Protein AF-A0A9P4Q3T9-F1 (afdb_monomer_lite)

Radius of gyration: 19.71 Å; chains: 1; bounding box: 54×44×52 Å

Sequence (160 aa):
MATLCKEPGIDAGPTLQLPLMWLNLTTLNTYRDSMSTLFGLGIVATARNKTELDVLCRSIRMGNGSLVAEMLNPPVVNNAVCGQDTPSLVRAARDLIANQISVTFLEVTSVMSDALGYLEWLCSHLDAHSMDLLGMIGSEVKLALCGLVVLEELRAQRNS

Secondary structure (DSSP, 8-state):
-------TTTTTS---PSS-SS--HHHHHHHHHHHHHHHHHHHHHH-SSHHHHHHHHHHHHH-HHHHHHTT--HHHHHHHHHT-SSPPPHHHHHHHHHHHHHHHHHHHHTTS---TTHHHHHHHH--HHHHHHTTS-HHHHHHHHHHHHHHHHHHHHHT-

Foldseek 3Di:
DDDDPPDPDPVPPDPQDPDDPDPPVVLLVQLQLLVLLLVLLVCLQPQPWQVSLVVVLVVLVVCCVVCVVVVHDSVSSSCNRVVDNIRDDNVRSLVSNQASVLVSCLSCQVPSDPDPCSLVVCLVPQDLVVSVVVSHNSVVSSVVSNVVVVVVVVVVVVVD

pLDDT: mean 80.36, std 16.84, range [34.66, 95.69]

Organism: NCBI:txid1314669

Structure (mmCIF, N/CA/C/O backbone):
data_AF-A0A9P4Q3T9-F1
#
_entry.id   AF-A0A9P4Q3T9-F1
#
loop_
_atom_site.group_PDB
_atom_site.id
_atom_site.type_symbol
_atom_site.label_atom_id
_atom_site.label_alt_id
_atom_site.label_comp_id
_atom_site.label_asym_id
_atom_site.label_entity_id
_atom_site.label_seq_id
_atom_site.pdbx_PDB_ins_code
_atom_site.Cartn_x
_atom_site.Cartn_y
_atom_site.Cartn_z
_atom_site.occupancy
_atom_site.B_iso_or_equiv
_atom_site.auth_seq_id
_atom_site.auth_comp_id
_atom_site.auth_asym_id
_atom_site.auth_atom_id
_atom_site.pdbx_PDB_model_num
ATOM 1 N N . MET A 1 1 ? 36.452 -29.820 -0.000 1.00 35.41 1 MET A N 1
ATOM 2 C CA . MET A 1 1 ? 36.069 -29.076 -1.218 1.00 35.41 1 MET A CA 1
ATOM 3 C C . MET A 1 1 ? 34.615 -28.677 -1.054 1.00 35.41 1 MET A C 1
ATOM 5 O O . MET A 1 1 ? 33.756 -29.537 -1.163 1.00 35.41 1 MET A O 1
ATOM 9 N N . ALA A 1 2 ? 34.358 -27.433 -0.651 1.00 34.66 2 ALA A N 1
ATOM 10 C CA . ALA A 1 2 ? 33.003 -26.906 -0.531 1.00 34.66 2 ALA A CA 1
ATOM 11 C C . ALA A 1 2 ? 32.625 -26.271 -1.871 1.00 34.66 2 ALA A C 1
ATOM 13 O O . ALA A 1 2 ? 33.307 -25.361 -2.340 1.00 34.66 2 ALA A O 1
ATOM 14 N N . THR A 1 3 ? 31.589 -26.803 -2.508 1.00 39.62 3 THR A N 1
ATOM 15 C CA . THR A 1 3 ? 31.027 -26.261 -3.743 1.00 39.62 3 THR A CA 1
ATOM 16 C C . THR A 1 3 ? 30.248 -25.000 -3.380 1.00 39.62 3 THR A C 1
ATOM 18 O O . THR A 1 3 ? 29.244 -25.078 -2.678 1.00 39.62 3 THR A O 1
ATOM 21 N N . LEU A 1 4 ? 30.742 -23.837 -3.806 1.00 41.44 4 LEU A N 1
ATOM 22 C CA . LEU A 1 4 ? 30.020 -22.570 -3.705 1.00 41.44 4 LEU A CA 1
ATOM 23 C C . LEU A 1 4 ? 28.753 -22.672 -4.570 1.00 41.44 4 LEU A C 1
ATOM 25 O O . LEU A 1 4 ? 28.852 -22.998 -5.756 1.00 41.44 4 LEU A O 1
ATOM 29 N N . CYS A 1 5 ? 27.579 -22.388 -4.006 1.00 41.25 5 CYS A N 1
ATOM 30 C CA . CYS A 1 5 ? 26.381 -22.144 -4.803 1.00 41.25 5 CYS A CA 1
ATOM 31 C C . CYS A 1 5 ? 26.658 -20.932 -5.699 1.00 41.25 5 CYS A C 1
ATOM 33 O O . CYS A 1 5 ? 26.850 -19.825 -5.203 1.00 41.25 5 CYS A O 1
ATOM 35 N N . LYS A 1 6 ? 26.735 -21.142 -7.015 1.00 39.94 6 LYS A N 1
ATOM 36 C CA . LYS A 1 6 ? 26.803 -20.047 -7.980 1.00 39.94 6 LYS A CA 1
ATOM 37 C C . LYS A 1 6 ? 25.374 -19.554 -8.188 1.00 39.94 6 LYS A C 1
ATOM 39 O O . LYS A 1 6 ? 24.605 -20.197 -8.897 1.00 39.94 6 LYS A O 1
ATOM 44 N N . GLU A 1 7 ? 25.009 -18.474 -7.506 1.00 42.50 7 GLU A N 1
ATOM 45 C CA . GLU A 1 7 ? 23.728 -17.801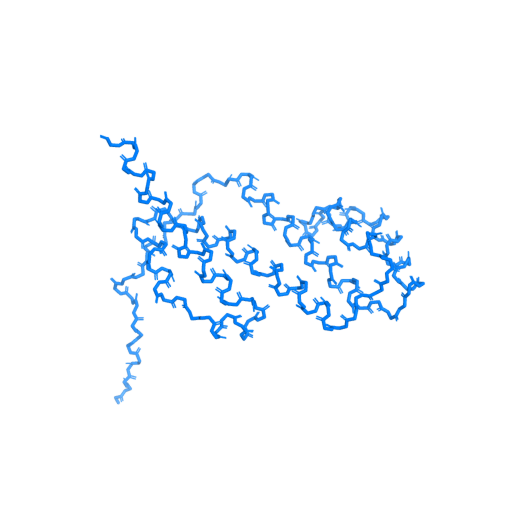 -7.719 1.00 42.50 7 GLU A CA 1
ATOM 46 C C . GLU A 1 7 ? 23.665 -17.282 -9.168 1.00 42.50 7 GLU A C 1
ATOM 48 O O . GLU A 1 7 ? 24.590 -16.590 -9.614 1.00 42.50 7 GLU A O 1
ATOM 53 N N . PRO A 1 8 ? 22.619 -17.615 -9.943 1.00 39.97 8 PRO A N 1
ATOM 54 C CA . PRO A 1 8 ? 22.373 -16.961 -11.218 1.00 39.97 8 PRO A CA 1
ATOM 55 C C . PRO A 1 8 ? 21.955 -15.513 -10.935 1.00 39.97 8 PRO A C 1
ATOM 57 O O . PRO A 1 8 ? 20.928 -15.288 -10.304 1.00 39.97 8 PRO A O 1
ATOM 60 N N . GLY A 1 9 ? 22.752 -14.536 -11.379 1.00 44.34 9 GLY A N 1
ATOM 61 C CA . GLY A 1 9 ? 22.374 -13.117 -11.299 1.00 44.34 9 GLY A CA 1
ATOM 62 C C . GLY A 1 9 ? 23.511 -12.118 -11.081 1.00 44.34 9 GLY A C 1
ATOM 63 O O . GLY A 1 9 ? 23.309 -10.935 -11.331 1.00 44.34 9 GLY A O 1
ATOM 64 N N . ILE A 1 10 ? 24.711 -12.554 -10.678 1.00 45.09 10 ILE A N 1
ATOM 65 C CA . ILE A 1 10 ? 25.809 -11.614 -10.362 1.00 45.09 10 ILE A CA 1
ATOM 66 C C . ILE A 1 10 ? 26.321 -10.854 -11.602 1.00 45.09 10 ILE A C 1
ATOM 68 O O . ILE A 1 10 ? 26.739 -9.708 -11.475 1.00 45.09 10 ILE A O 1
ATOM 72 N N . ASP A 1 11 ? 26.201 -11.427 -12.803 1.00 43.84 11 ASP A N 1
ATOM 73 C CA . ASP A 1 11 ? 26.695 -10.797 -14.040 1.00 43.84 11 ASP A CA 1
ATOM 74 C C . ASP A 1 11 ? 25.620 -9.992 -14.810 1.00 43.84 11 ASP A C 1
ATOM 76 O O . ASP A 1 11 ? 25.922 -9.414 -15.851 1.00 43.84 11 ASP A O 1
ATOM 80 N N . ALA A 1 12 ? 24.371 -9.948 -14.321 1.00 47.53 12 ALA A N 1
ATOM 81 C CA . ALA A 1 12 ? 23.241 -9.283 -14.993 1.00 47.53 12 ALA A CA 1
ATOM 82 C C . ALA A 1 12 ? 22.366 -8.425 -14.058 1.00 47.53 12 ALA A C 1
ATOM 84 O O . ALA A 1 12 ? 21.302 -7.960 -14.462 1.00 47.53 12 ALA A O 1
ATOM 85 N N . GLY A 1 13 ? 22.784 -8.225 -12.806 1.00 43.59 13 GLY A N 1
ATOM 86 C CA . GLY A 1 13 ? 22.100 -7.305 -11.905 1.00 43.59 13 GLY A CA 1
ATOM 87 C C . GLY A 1 13 ? 22.313 -5.857 -12.363 1.00 43.59 13 GLY A C 1
ATOM 88 O O . GLY A 1 13 ? 23.452 -5.495 -12.670 1.00 43.59 13 GLY A O 1
ATOM 89 N N . PRO A 1 14 ? 21.268 -5.008 -12.408 1.00 45.62 14 PRO A N 1
ATOM 90 C CA . PRO A 1 14 ? 21.451 -3.583 -12.647 1.00 45.62 14 PRO A CA 1
ATOM 91 C C . PRO A 1 14 ? 22.420 -3.034 -11.598 1.00 45.62 14 PRO A C 1
ATOM 93 O O . PRO A 1 14 ? 22.244 -3.243 -10.395 1.00 45.62 14 PRO A O 1
ATOM 96 N N . THR A 1 15 ? 23.467 -2.349 -12.050 1.00 46.41 15 THR A N 1
ATOM 97 C CA . THR A 1 15 ? 24.408 -1.675 -11.161 1.00 46.41 15 THR A CA 1
ATOM 98 C C . THR A 1 15 ? 23.615 -0.673 -10.327 1.00 46.41 15 THR A C 1
ATOM 100 O O . THR A 1 15 ? 23.100 0.307 -10.867 1.00 46.41 15 THR A O 1
ATOM 103 N N . LEU A 1 16 ? 23.488 -0.920 -9.019 1.00 45.53 16 LEU A N 1
ATOM 104 C CA . LEU A 1 16 ? 22.915 0.048 -8.087 1.00 45.53 16 LEU A CA 1
ATOM 105 C C . LEU A 1 16 ? 23.792 1.301 -8.138 1.00 45.53 16 LEU A C 1
ATOM 107 O O . LEU A 1 16 ? 24.906 1.317 -7.610 1.00 45.53 16 LEU A O 1
ATOM 111 N N . GLN A 1 17 ? 23.322 2.338 -8.825 1.00 48.19 17 GLN A N 1
ATOM 112 C CA . GLN A 1 17 ? 23.979 3.634 -8.782 1.00 48.19 17 GLN A CA 1
ATOM 113 C C . GLN A 1 17 ? 23.855 4.188 -7.354 1.00 48.19 17 GLN A C 1
ATOM 115 O O . GLN A 1 17 ? 22.799 4.112 -6.725 1.00 48.19 17 GLN A O 1
ATOM 120 N N . LEU A 1 18 ? 24.968 4.707 -6.828 1.00 45.81 18 LEU A N 1
ATOM 121 C CA . LEU A 1 18 ? 25.040 5.433 -5.555 1.00 45.81 18 LEU A CA 1
ATOM 122 C C . LEU A 1 18 ? 23.966 6.544 -5.483 1.00 45.81 18 LEU A C 1
ATOM 124 O O . LEU A 1 18 ? 23.533 7.071 -6.506 1.00 45.81 18 LEU A O 1
ATOM 128 N N . PRO A 1 19 ? 23.537 6.886 -4.259 1.00 43.47 19 PRO A N 1
ATOM 129 C CA . PRO A 1 19 ? 22.144 6.961 -3.839 1.00 43.47 19 PRO A CA 1
ATOM 130 C C . PRO A 1 19 ? 21.367 8.060 -4.556 1.00 43.47 19 PRO A C 1
ATOM 132 O O . PRO A 1 19 ? 21.807 9.206 -4.541 1.00 43.47 19 PRO A O 1
ATOM 135 N N . LEU A 1 20 ? 20.189 7.700 -5.089 1.00 46.62 20 LEU A N 1
ATOM 136 C CA . LEU A 1 20 ? 19.024 8.570 -5.314 1.00 46.62 20 LEU A CA 1
ATOM 137 C C . LEU A 1 20 ? 19.404 10.039 -5.558 1.00 46.62 20 LEU A C 1
ATOM 139 O O . LEU A 1 20 ? 19.052 10.923 -4.768 1.00 46.62 20 LEU A O 1
ATOM 143 N N . MET A 1 21 ? 20.179 10.317 -6.611 1.00 43.44 21 MET A N 1
ATOM 144 C CA . MET A 1 21 ? 20.369 11.702 -7.011 1.00 43.44 21 MET A CA 1
ATOM 145 C C . MET A 1 21 ? 18.986 12.181 -7.435 1.00 43.44 21 MET A C 1
ATOM 147 O O . MET A 1 21 ? 18.417 11.663 -8.387 1.00 43.44 21 MET A O 1
ATOM 151 N N . TRP A 1 22 ? 18.461 13.135 -6.667 1.00 48.25 22 TRP A N 1
ATOM 152 C CA . TRP A 1 22 ? 17.097 13.662 -6.713 1.00 48.25 22 TRP A CA 1
ATOM 153 C C . TRP A 1 22 ? 16.064 12.731 -6.069 1.00 48.25 22 TRP A C 1
ATOM 155 O O . TRP A 1 22 ? 15.334 11.995 -6.725 1.00 48.25 22 TRP A O 1
ATOM 165 N N . LEU A 1 23 ? 15.953 12.838 -4.740 1.00 56.19 23 LEU A N 1
ATOM 166 C CA . LEU A 1 23 ? 14.780 12.382 -4.002 1.00 56.19 23 LEU A CA 1
ATOM 167 C C . LEU A 1 23 ? 13.542 13.045 -4.623 1.00 56.19 23 LEU A C 1
ATOM 169 O O . LEU A 1 23 ? 13.276 14.229 -4.398 1.00 56.19 23 LEU A O 1
ATOM 173 N N . ASN A 1 24 ? 12.810 12.303 -5.449 1.00 70.94 24 ASN A N 1
ATOM 174 C CA . ASN A 1 24 ? 11.572 12.792 -6.024 1.00 70.94 24 ASN A CA 1
ATOM 175 C C . ASN A 1 24 ? 10.563 12.949 -4.879 1.00 70.94 24 ASN A C 1
ATOM 177 O O . ASN A 1 24 ? 10.058 11.966 -4.339 1.00 70.94 24 ASN A O 1
ATOM 181 N N . LEU A 1 25 ? 10.300 14.198 -4.483 1.00 77.19 25 LEU A N 1
ATOM 182 C CA . LEU A 1 25 ? 9.391 14.521 -3.383 1.00 77.19 25 LEU A CA 1
ATOM 183 C C . LEU A 1 25 ? 7.988 13.962 -3.623 1.00 77.19 25 LEU A C 1
ATOM 185 O O . LEU A 1 25 ? 7.315 13.593 -2.667 1.00 77.19 25 LEU A O 1
ATOM 189 N N . THR A 1 26 ? 7.557 13.863 -4.883 1.00 81.75 26 THR A N 1
ATOM 190 C CA . THR A 1 26 ? 6.295 13.214 -5.233 1.00 81.75 26 THR A CA 1
ATOM 191 C C . THR A 1 26 ? 6.355 11.732 -4.891 1.00 81.75 26 THR A C 1
ATOM 193 O O . THR A 1 26 ? 5.517 11.279 -4.126 1.00 81.75 26 THR A O 1
ATOM 196 N N . THR A 1 27 ? 7.374 11.002 -5.351 1.00 76.25 27 THR A N 1
ATOM 197 C CA . THR A 1 27 ? 7.549 9.571 -5.040 1.00 76.25 27 THR A CA 1
ATOM 198 C C . THR A 1 27 ? 7.656 9.315 -3.538 1.00 76.25 27 THR A C 1
ATOM 200 O O . THR A 1 27 ? 7.036 8.388 -3.023 1.00 76.25 27 THR A O 1
ATOM 203 N N . LEU A 1 28 ? 8.398 10.157 -2.816 1.00 81.44 28 LEU A N 1
ATOM 204 C CA . LEU A 1 28 ? 8.525 10.052 -1.364 1.00 81.44 28 LEU A CA 1
ATOM 205 C C . LEU A 1 28 ? 7.182 10.268 -0.658 1.00 81.44 28 LEU A C 1
ATOM 207 O O . LEU A 1 28 ? 6.860 9.539 0.278 1.00 81.44 28 LEU A O 1
ATOM 211 N N . ASN A 1 29 ? 6.403 11.261 -1.092 1.00 87.06 29 ASN A N 1
ATOM 212 C CA . ASN A 1 29 ? 5.079 11.522 -0.534 1.00 87.06 29 ASN A CA 1
ATOM 213 C C . ASN A 1 29 ? 4.111 10.379 -0.844 1.00 87.06 29 ASN A C 1
ATOM 215 O O . ASN A 1 29 ? 3.391 9.958 0.053 1.00 87.06 29 ASN A O 1
ATOM 219 N N . THR A 1 30 ? 4.136 9.833 -2.061 1.00 85.88 30 THR A N 1
ATOM 220 C CA . THR A 1 30 ? 3.303 8.682 -2.419 1.00 85.88 30 THR A CA 1
ATOM 221 C C . THR A 1 30 ? 3.647 7.469 -1.557 1.00 85.88 30 THR A C 1
ATOM 223 O O . THR A 1 30 ? 2.764 6.916 -0.910 1.00 85.88 30 THR A O 1
ATOM 226 N N . TYR A 1 31 ? 4.934 7.136 -1.425 1.00 85.62 31 TYR A N 1
ATOM 227 C CA . TYR A 1 31 ? 5.380 6.059 -0.541 1.00 85.62 31 TYR A CA 1
ATOM 228 C C . TYR A 1 31 ? 4.934 6.291 0.910 1.00 85.62 31 TYR A C 1
ATOM 230 O O . TYR A 1 31 ? 4.404 5.393 1.570 1.00 85.62 31 TYR A O 1
ATOM 238 N N . ARG A 1 32 ? 5.104 7.519 1.414 1.00 90.44 32 ARG A N 1
ATOM 239 C CA . ARG A 1 32 ? 4.660 7.915 2.754 1.00 90.44 32 ARG A CA 1
ATOM 240 C C . ARG A 1 32 ? 3.154 7.724 2.935 1.00 90.44 32 ARG A C 1
ATOM 242 O O . ARG A 1 32 ? 2.731 7.234 3.984 1.00 90.44 32 ARG A O 1
ATOM 249 N N . ASP A 1 33 ? 2.350 8.091 1.948 1.00 92.81 33 ASP A N 1
ATOM 250 C CA . ASP A 1 33 ? 0.893 7.964 1.985 1.00 92.81 33 ASP A CA 1
ATOM 251 C C . ASP A 1 33 ? 0.458 6.494 1.914 1.00 92.81 33 ASP A C 1
ATOM 253 O O . ASP A 1 33 ? -0.419 6.069 2.671 1.00 92.81 33 ASP A O 1
ATOM 257 N N . SER A 1 34 ? 1.139 5.686 1.103 1.00 88.88 34 SER A N 1
ATOM 258 C CA . SER A 1 34 ? 0.944 4.239 1.022 1.00 88.88 34 SER A CA 1
ATOM 259 C C . SER A 1 34 ? 1.223 3.549 2.364 1.00 88.88 34 SER A C 1
ATOM 261 O O . SER A 1 34 ? 0.383 2.802 2.877 1.00 88.88 34 SER A O 1
ATOM 263 N N . MET A 1 35 ? 2.346 3.875 3.013 1.00 90.50 35 MET A N 1
ATOM 264 C CA . MET A 1 35 ? 2.678 3.360 4.349 1.00 90.50 35 MET A CA 1
ATOM 265 C C . MET A 1 35 ? 1.703 3.849 5.428 1.00 90.50 35 MET A C 1
ATOM 267 O O . MET A 1 35 ? 1.327 3.093 6.325 1.00 90.50 35 MET A O 1
ATOM 271 N N . SER A 1 36 ? 1.239 5.095 5.319 1.00 94.25 36 SER A N 1
ATOM 272 C CA . SER A 1 36 ? 0.233 5.674 6.220 1.00 94.25 36 SER A CA 1
ATOM 273 C C . SER A 1 36 ? -1.117 4.972 6.105 1.00 94.25 36 SER A C 1
ATOM 275 O O . SER A 1 36 ? -1.771 4.702 7.115 1.00 94.25 36 SER A O 1
ATOM 277 N N . THR A 1 37 ? -1.517 4.628 4.882 1.00 92.56 37 THR A N 1
ATOM 278 C CA . THR A 1 37 ? -2.735 3.861 4.618 1.00 92.56 37 THR A CA 1
ATOM 279 C C . THR A 1 37 ? -2.615 2.456 5.194 1.00 92.56 37 THR A C 1
ATOM 281 O O . THR A 1 37 ? -3.509 2.020 5.918 1.00 92.56 37 THR A O 1
ATOM 284 N N . LEU A 1 38 ? -1.487 1.775 4.962 1.00 90.12 38 LEU A N 1
ATOM 285 C CA . LEU A 1 38 ? -1.232 0.437 5.499 1.00 90.12 38 LEU A CA 1
ATOM 286 C C . LEU A 1 38 ? -1.279 0.414 7.033 1.00 90.12 38 LEU A C 1
ATOM 288 O O . LEU A 1 38 ? -1.927 -0.453 7.621 1.00 90.12 38 LEU A O 1
ATOM 292 N N . PHE A 1 39 ? -0.648 1.395 7.682 1.00 92.31 39 PHE A N 1
ATOM 293 C CA . PHE A 1 39 ? -0.699 1.558 9.133 1.00 92.31 39 PHE A CA 1
ATOM 294 C C . PHE A 1 39 ? -2.142 1.724 9.635 1.00 92.31 39 PHE A C 1
ATOM 296 O O . PHE A 1 39 ? -2.567 1.026 10.558 1.00 92.31 39 PHE A O 1
ATOM 303 N N . GLY A 1 40 ? -2.924 2.600 8.995 1.00 92.00 40 GLY A N 1
ATOM 304 C CA . GLY A 1 40 ? -4.328 2.808 9.345 1.00 92.00 40 GLY A CA 1
ATOM 305 C C . GLY A 1 40 ? -5.187 1.553 9.158 1.00 92.00 40 GLY A C 1
ATOM 306 O O . GLY A 1 40 ? -5.951 1.193 10.054 1.00 92.00 40 GLY A O 1
ATOM 307 N N . LEU A 1 41 ? -5.020 0.837 8.043 1.00 89.19 41 LEU A N 1
ATOM 308 C CA . LEU A 1 41 ? -5.709 -0.431 7.782 1.00 89.19 41 LEU A CA 1
ATOM 309 C C . LEU A 1 41 ? -5.365 -1.499 8.827 1.00 89.19 41 LEU A C 1
ATOM 311 O O . LEU A 1 41 ? -6.256 -2.224 9.272 1.00 89.19 41 LEU A O 1
ATOM 315 N N . GLY A 1 42 ? -4.104 -1.562 9.264 1.00 88.44 42 GLY A N 1
ATOM 316 C CA . GLY A 1 42 ? -3.674 -2.441 10.350 1.00 88.44 42 GLY A CA 1
ATOM 317 C C . GLY A 1 42 ? -4.419 -2.155 11.656 1.00 88.44 42 GLY A C 1
ATOM 318 O O . GLY A 1 42 ? -4.905 -3.082 12.301 1.00 88.44 42 GLY A O 1
ATOM 319 N N . ILE A 1 43 ? -4.600 -0.879 12.011 1.00 89.75 43 ILE A N 1
ATOM 320 C CA . ILE A 1 43 ? -5.389 -0.483 13.187 1.00 89.75 43 ILE A CA 1
ATOM 321 C C . ILE A 1 43 ? -6.846 -0.932 13.040 1.00 89.75 43 ILE A C 1
ATOM 323 O O . ILE A 1 43 ? -7.379 -1.583 13.940 1.00 89.75 43 ILE A O 1
ATOM 327 N N . VAL A 1 44 ? -7.486 -0.637 11.903 1.00 90.31 44 VAL A N 1
ATOM 328 C CA . VAL A 1 44 ? -8.885 -1.026 11.645 1.00 90.31 44 VAL A CA 1
ATOM 329 C C . VAL A 1 44 ? -9.073 -2.540 11.769 1.00 90.31 44 VAL A C 1
ATOM 331 O O . VAL A 1 44 ? -10.053 -2.987 12.363 1.00 90.31 44 VAL A O 1
ATOM 334 N N . ALA A 1 45 ? -8.122 -3.327 11.259 1.00 87.56 45 ALA A N 1
ATOM 335 C CA . ALA A 1 45 ? -8.159 -4.787 11.294 1.00 87.56 45 ALA A CA 1
ATOM 336 C C . ALA A 1 45 ? -8.071 -5.379 12.713 1.00 87.56 45 ALA A C 1
ATOM 338 O O . ALA A 1 45 ? -8.469 -6.523 12.926 1.00 87.56 45 ALA A O 1
ATOM 339 N N . THR A 1 46 ? -7.549 -4.618 13.681 1.00 86.56 46 THR A N 1
ATOM 340 C CA . THR A 1 46 ? -7.435 -5.051 15.087 1.00 86.56 46 THR A CA 1
ATOM 341 C C . THR A 1 46 ? -8.656 -4.711 15.937 1.00 86.56 46 THR A C 1
ATOM 343 O O . THR A 1 46 ? -8.827 -5.282 17.015 1.00 86.56 46 THR A O 1
ATOM 346 N N . ALA A 1 47 ? -9.524 -3.811 15.468 1.00 91.12 47 ALA A N 1
ATOM 347 C CA . ALA A 1 47 ? -10.736 -3.447 16.187 1.00 91.12 47 ALA A CA 1
ATOM 348 C C . ALA A 1 47 ? -11.744 -4.608 16.184 1.00 91.12 47 ALA A C 1
ATOM 350 O O . ALA A 1 47 ? -12.030 -5.207 15.150 1.00 91.12 47 ALA A O 1
ATOM 351 N N . ARG A 1 48 ? -12.342 -4.918 17.337 1.00 89.19 48 ARG A N 1
ATOM 352 C CA . ARG A 1 48 ? -13.317 -6.018 17.467 1.00 89.19 48 ARG A CA 1
ATOM 353 C C . ARG A 1 48 ? -14.738 -5.599 17.123 1.00 89.19 48 ARG A C 1
ATOM 355 O O . ARG A 1 48 ? -15.570 -6.433 16.779 1.00 89.19 48 ARG A O 1
ATOM 362 N N . ASN A 1 49 ? -15.049 -4.318 17.288 1.00 89.88 49 ASN A N 1
ATOM 363 C CA . ASN A 1 49 ? -16.367 -3.749 17.036 1.00 89.88 49 ASN A CA 1
ATOM 364 C C . ASN A 1 49 ? -16.260 -2.243 16.755 1.00 89.88 49 ASN A C 1
ATOM 366 O O . ASN A 1 49 ? -15.200 -1.632 16.905 1.00 89.88 49 ASN A O 1
ATOM 370 N N . LYS A 1 50 ? -17.383 -1.643 16.356 1.00 90.44 50 LYS A N 1
ATOM 371 C CA . LYS A 1 50 ? -17.464 -0.216 16.035 1.00 90.44 50 LYS A CA 1
ATOM 372 C C . LYS A 1 50 ? -17.076 0.683 17.215 1.00 90.44 50 LYS A C 1
ATOM 374 O O . LYS A 1 50 ? -16.351 1.647 17.021 1.00 90.44 50 LYS A O 1
ATOM 379 N N . THR A 1 51 ? -17.461 0.339 18.444 1.00 93.25 51 THR A N 1
ATOM 380 C CA . THR A 1 51 ? -17.101 1.133 19.629 1.00 93.25 51 THR A CA 1
ATOM 381 C C . THR A 1 51 ? -15.587 1.203 19.840 1.00 93.25 51 THR A C 1
ATOM 383 O O . THR A 1 51 ? -15.057 2.275 20.125 1.00 93.25 51 THR A O 1
ATOM 386 N N . GLU A 1 52 ? -14.878 0.085 19.675 1.00 93.00 52 GLU A N 1
ATOM 387 C CA . GLU A 1 52 ? -13.413 0.052 19.745 1.00 93.00 52 GLU A CA 1
ATOM 388 C C . GLU A 1 52 ? -12.779 0.843 18.593 1.00 93.00 52 GLU A C 1
ATOM 390 O O . GLU A 1 52 ? -11.878 1.649 18.826 1.00 93.00 52 GLU A O 1
ATOM 395 N N . LEU A 1 53 ? -13.309 0.705 17.375 1.00 92.88 53 LEU A N 1
ATOM 396 C CA . LEU A 1 53 ? -12.873 1.490 16.218 1.00 92.88 53 LEU A CA 1
ATOM 397 C C . LEU A 1 53 ? -13.051 3.006 16.437 1.00 92.88 53 LEU A C 1
ATOM 399 O O . LEU A 1 53 ? -12.159 3.785 16.108 1.00 92.88 53 LEU A O 1
ATOM 403 N N . ASP A 1 54 ? -14.151 3.439 17.058 1.00 93.62 54 ASP A N 1
ATOM 404 C CA . ASP A 1 54 ? -14.403 4.851 17.379 1.00 93.62 54 ASP A CA 1
ATOM 405 C C . ASP A 1 54 ? -13.437 5.393 18.445 1.00 93.62 54 ASP A C 1
ATOM 407 O O . ASP A 1 54 ? -13.057 6.569 18.426 1.00 93.62 54 ASP A O 1
ATOM 411 N N . VAL A 1 55 ? -13.014 4.552 19.395 1.00 94.50 55 VAL A N 1
ATOM 412 C CA . VAL A 1 55 ? -11.960 4.899 20.362 1.00 94.50 55 VAL A CA 1
ATOM 413 C C . VAL A 1 55 ? -10.617 5.063 19.648 1.00 94.50 55 VAL A C 1
ATOM 415 O O . VAL A 1 55 ? -9.943 6.073 19.863 1.00 94.50 55 VAL A O 1
ATOM 418 N N . LEU A 1 56 ? -10.258 4.130 18.764 1.00 93.38 56 LEU A N 1
ATOM 419 C CA . LEU A 1 56 ? -9.022 4.188 17.980 1.00 93.38 56 LEU A CA 1
ATOM 420 C C . LEU A 1 56 ? -8.993 5.421 17.067 1.00 93.38 56 LEU A C 1
ATOM 422 O O . LEU A 1 56 ? -8.016 6.166 17.078 1.00 93.38 56 LEU A O 1
ATOM 426 N N . CYS A 1 57 ? -10.090 5.715 16.365 1.00 93.44 57 CYS A N 1
ATOM 427 C CA . CYS A 1 57 ? -10.216 6.925 15.553 1.00 93.44 57 CYS A CA 1
ATOM 428 C C . CYS A 1 57 ? -10.007 8.206 16.384 1.00 93.44 57 CYS A C 1
ATOM 430 O O . CYS A 1 57 ? -9.264 9.102 15.975 1.00 93.44 57 CYS A O 1
ATOM 432 N N . ARG A 1 58 ? -10.611 8.307 17.579 1.00 94.31 58 ARG A N 1
ATOM 433 C CA . ARG A 1 58 ? -10.389 9.460 18.473 1.00 94.31 58 ARG A CA 1
ATOM 434 C C . ARG A 1 58 ? -8.933 9.575 18.920 1.00 94.31 58 ARG A C 1
ATOM 436 O O . ARG A 1 58 ? -8.405 10.684 18.947 1.00 94.31 58 ARG A O 1
ATOM 443 N N . SER A 1 59 ? -8.290 8.455 19.249 1.00 92.06 59 SER A N 1
ATOM 444 C CA . SER A 1 59 ? -6.872 8.428 19.624 1.00 92.06 59 SER A CA 1
ATOM 445 C C . SER A 1 59 ? -5.982 8.939 18.486 1.00 92.06 59 SER A C 1
ATOM 447 O O . SER A 1 59 ? -5.170 9.836 18.706 1.00 92.06 59 SER A O 1
ATOM 449 N N . ILE A 1 60 ? -6.210 8.462 17.259 1.00 92.75 60 ILE A N 1
ATOM 450 C CA . ILE A 1 60 ? -5.467 8.874 16.060 1.00 92.75 60 ILE A CA 1
ATOM 451 C C . ILE A 1 60 ? -5.631 10.371 15.770 1.00 92.75 60 ILE A C 1
ATOM 453 O O . ILE A 1 60 ? -4.633 11.053 15.548 1.00 92.75 60 ILE A O 1
ATOM 457 N N . ARG A 1 61 ? -6.849 10.918 15.881 1.00 90.19 61 ARG A N 1
ATOM 458 C CA . ARG A 1 61 ? -7.104 12.361 15.693 1.00 90.19 61 ARG A CA 1
ATOM 459 C C . ARG A 1 61 ? -6.337 13.249 16.671 1.00 90.19 61 ARG A C 1
ATOM 461 O O . ARG A 1 61 ? -5.919 14.344 16.305 1.00 90.19 61 ARG A O 1
ATOM 468 N N . MET A 1 62 ? -6.168 12.797 17.913 1.00 88.12 62 MET A N 1
ATOM 469 C CA . MET A 1 62 ? -5.420 13.536 18.937 1.00 88.12 62 MET A CA 1
ATOM 470 C C . MET A 1 62 ? -3.902 13.312 18.835 1.00 88.12 62 MET A C 1
ATOM 472 O O . MET A 1 62 ? -3.127 14.138 19.310 1.00 88.12 62 MET A O 1
ATOM 476 N N . GLY A 1 63 ? -3.472 12.2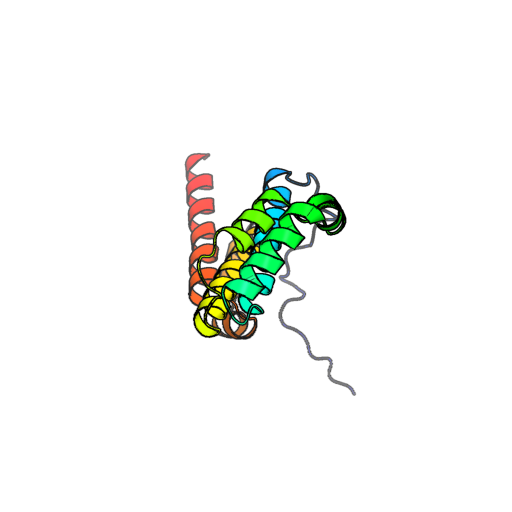16 18.207 1.00 84.25 63 GLY A N 1
ATOM 477 C CA . GLY A 1 63 ? -2.084 11.756 18.151 1.00 84.25 63 GLY A CA 1
ATOM 478 C C . GLY A 1 63 ? -1.257 12.253 16.962 1.00 84.25 63 GLY A C 1
ATOM 479 O O . GLY A 1 63 ? -0.197 11.684 16.707 1.00 84.25 63 GLY A O 1
ATOM 480 N N . ASN A 1 64 ? -1.688 13.289 16.229 1.00 81.38 64 ASN A N 1
ATOM 481 C CA . ASN A 1 64 ? -1.035 13.724 14.981 1.00 81.38 64 ASN A CA 1
ATOM 482 C C . ASN A 1 64 ? 0.489 13.934 15.105 1.00 81.38 64 ASN A C 1
ATOM 484 O O . ASN A 1 64 ? 1.223 13.579 14.187 1.00 81.38 64 ASN A O 1
ATOM 488 N N . GLY A 1 65 ? 0.977 14.467 16.232 1.00 78.81 65 GLY A N 1
ATOM 489 C CA . GLY A 1 65 ? 2.415 14.664 16.462 1.00 78.81 65 GLY A CA 1
ATOM 490 C C . GLY A 1 65 ? 3.217 13.356 16.499 1.00 78.81 65 GLY A C 1
ATOM 491 O O . GLY A 1 65 ? 4.318 13.302 15.959 1.00 78.81 65 GLY A O 1
ATOM 492 N N . SER A 1 66 ? 2.640 12.286 17.057 1.00 88.56 66 SER A N 1
ATOM 493 C CA . SER A 1 66 ? 3.260 10.955 17.066 1.00 88.56 66 SER A CA 1
ATOM 494 C C . SER A 1 66 ? 3.318 10.362 15.662 1.00 88.56 66 SER A C 1
ATOM 496 O O . SER A 1 66 ? 4.325 9.777 15.292 1.00 88.56 66 SER A O 1
ATOM 498 N N . LEU A 1 67 ? 2.272 10.552 14.853 1.00 90.81 67 LEU A N 1
ATOM 499 C CA . LEU A 1 67 ? 2.239 10.042 13.479 1.00 90.81 67 LEU A CA 1
ATOM 500 C C . LEU A 1 67 ? 3.305 10.708 12.601 1.00 90.81 67 LEU A C 1
ATOM 502 O O . LEU A 1 67 ? 3.954 10.037 11.808 1.00 90.81 67 LEU A O 1
ATOM 506 N N . VAL A 1 68 ? 3.526 12.016 12.772 1.00 89.69 68 VAL A N 1
ATOM 507 C CA . VAL A 1 68 ? 4.601 12.727 12.062 1.00 89.69 68 VAL A CA 1
ATOM 508 C C . VAL A 1 68 ? 5.982 12.234 12.495 1.00 89.69 68 VAL A C 1
ATOM 510 O O . VAL A 1 68 ? 6.858 12.104 11.641 1.00 89.69 68 VAL A O 1
ATOM 513 N N . ALA A 1 69 ? 6.180 11.947 13.786 1.00 89.12 69 ALA A N 1
ATOM 514 C CA . ALA A 1 69 ? 7.444 11.410 14.294 1.00 89.12 69 ALA A CA 1
ATOM 515 C C . ALA A 1 69 ? 7.780 10.033 13.690 1.00 89.12 69 ALA A C 1
ATOM 517 O O . ALA A 1 69 ? 8.939 9.777 13.384 1.00 89.12 69 ALA A O 1
ATOM 518 N N . GLU A 1 70 ? 6.765 9.211 13.414 1.00 88.31 70 GLU A N 1
ATOM 519 C CA . GLU A 1 70 ? 6.882 7.927 12.698 1.00 88.31 70 GLU A CA 1
ATOM 520 C C . GLU A 1 70 ? 6.953 8.085 11.164 1.00 88.31 70 GLU A C 1
ATOM 522 O O . GLU A 1 70 ? 6.753 7.134 10.413 1.00 88.31 70 GLU A O 1
ATOM 527 N N . MET A 1 71 ? 7.195 9.304 10.670 1.00 90.00 71 MET A N 1
ATOM 528 C CA . MET A 1 71 ? 7.228 9.650 9.245 1.00 90.00 71 MET A CA 1
ATOM 529 C C . MET A 1 71 ? 5.916 9.384 8.489 1.00 90.00 71 MET A C 1
ATOM 531 O O . MET A 1 71 ? 5.902 9.423 7.263 1.00 90.00 71 MET A O 1
ATOM 535 N N . LEU A 1 72 ? 4.784 9.203 9.171 1.00 93.06 72 LEU A N 1
ATOM 536 C CA . LEU A 1 72 ? 3.474 8.992 8.548 1.00 93.06 72 LEU A CA 1
ATOM 537 C C . LEU A 1 72 ? 2.783 10.320 8.227 1.00 93.06 72 LEU A C 1
ATOM 539 O O . LEU A 1 72 ? 3.102 11.366 8.796 1.00 93.06 72 LEU A O 1
ATOM 543 N N . ASN A 1 73 ? 1.839 10.296 7.291 1.00 94.88 73 ASN A N 1
ATOM 544 C CA . ASN A 1 73 ? 0.971 11.406 6.916 1.00 94.88 73 ASN A CA 1
ATOM 545 C C . ASN A 1 73 ? -0.321 11.352 7.763 1.00 94.88 73 ASN A C 1
ATOM 547 O O . ASN A 1 73 ? -1.175 10.494 7.518 1.00 94.88 73 ASN A O 1
ATOM 551 N N . PRO A 1 74 ? -0.501 12.243 8.764 1.00 94.50 74 PRO A N 1
ATOM 552 C CA . PRO A 1 74 ? -1.630 12.144 9.687 1.00 94.50 74 PRO A CA 1
ATOM 553 C C . PRO A 1 74 ? -3.008 12.241 9.013 1.00 94.50 74 PRO A C 1
ATOM 555 O O . PRO A 1 74 ? -3.870 11.440 9.370 1.00 94.50 74 PRO A O 1
ATOM 558 N N . PRO A 1 75 ? -3.267 13.153 8.051 1.00 94.81 75 PRO A N 1
ATOM 559 C CA . PRO A 1 75 ? -4.497 13.127 7.255 1.00 94.81 75 PRO A CA 1
ATOM 560 C C . PRO A 1 75 ? -4.816 11.765 6.627 1.00 94.81 75 PRO A C 1
ATOM 562 O O . PRO A 1 75 ? -5.957 11.313 6.700 1.00 94.81 75 PRO A O 1
ATOM 565 N N . VAL A 1 76 ? -3.816 11.089 6.057 1.00 94.81 76 VAL A N 1
ATOM 566 C CA . VAL A 1 76 ? -4.004 9.790 5.396 1.00 94.81 76 VAL A CA 1
ATOM 567 C C . VAL A 1 76 ? -4.319 8.696 6.413 1.00 94.81 76 VAL A C 1
ATOM 569 O O . VAL A 1 76 ? -5.297 7.971 6.237 1.00 94.81 76 VAL A O 1
ATOM 572 N N . VAL A 1 77 ? -3.578 8.632 7.527 1.00 94.56 77 VAL A N 1
ATOM 573 C CA . VAL A 1 77 ? -3.875 7.693 8.626 1.00 94.56 77 VAL A CA 1
ATOM 574 C C . VAL A 1 77 ? -5.280 7.937 9.188 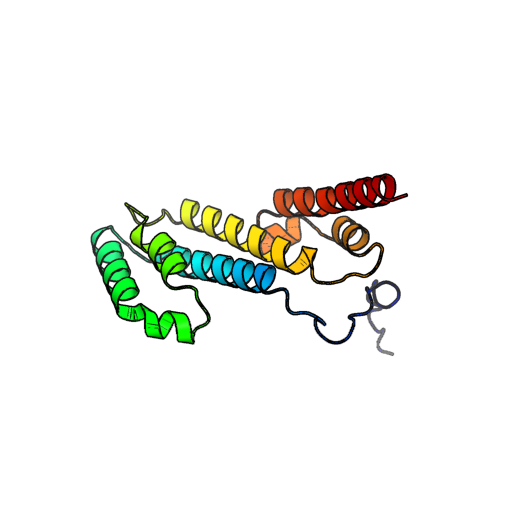1.00 94.56 77 VAL A C 1
ATOM 576 O O . VAL A 1 77 ? -6.043 6.995 9.395 1.00 94.56 77 VAL A O 1
ATOM 579 N N . ASN A 1 78 ? -5.650 9.204 9.406 1.00 93.81 78 ASN A N 1
ATOM 580 C CA . ASN A 1 78 ? -6.980 9.575 9.884 1.00 93.81 78 ASN A CA 1
ATOM 581 C C . ASN A 1 78 ? -8.069 9.080 8.933 1.00 93.81 78 ASN A C 1
ATOM 583 O O . ASN A 1 78 ? -9.039 8.491 9.395 1.00 93.81 78 ASN A O 1
ATOM 587 N N . ASN A 1 79 ? -7.917 9.284 7.626 1.00 92.81 79 ASN A N 1
ATOM 588 C CA . ASN A 1 79 ? -8.897 8.820 6.646 1.00 92.81 79 ASN A CA 1
ATOM 589 C C . ASN A 1 79 ? -8.987 7.291 6.616 1.00 92.81 79 ASN A C 1
ATOM 591 O O . ASN A 1 79 ? -10.090 6.749 6.613 1.00 92.81 79 ASN A O 1
ATOM 595 N N . ALA A 1 80 ? -7.847 6.598 6.665 1.00 90.81 80 ALA A N 1
ATOM 596 C CA . ALA A 1 80 ? -7.805 5.141 6.667 1.00 90.81 80 ALA A CA 1
ATOM 597 C C . ALA A 1 80 ? -8.504 4.532 7.897 1.00 90.81 80 ALA A C 1
ATOM 599 O O . ALA A 1 80 ? -9.215 3.540 7.754 1.00 90.81 80 ALA A O 1
ATOM 600 N N . VAL A 1 81 ? -8.351 5.135 9.085 1.00 91.69 81 VAL A N 1
ATOM 601 C CA . VAL A 1 81 ? -8.949 4.635 10.339 1.00 91.69 81 VAL A CA 1
ATOM 602 C C . VAL A 1 81 ? -10.382 5.129 10.541 1.00 91.69 81 VAL A C 1
ATOM 604 O O . VAL A 1 81 ? -11.287 4.346 10.814 1.00 91.69 81 VAL A O 1
ATOM 607 N N . CYS A 1 82 ? -10.599 6.439 10.435 1.00 91.56 82 CYS A N 1
ATOM 608 C CA . CYS A 1 82 ? -11.872 7.085 10.755 1.00 91.56 82 CYS A CA 1
ATOM 609 C C . CYS A 1 82 ? -12.887 7.063 9.608 1.00 91.56 82 CYS A C 1
ATOM 611 O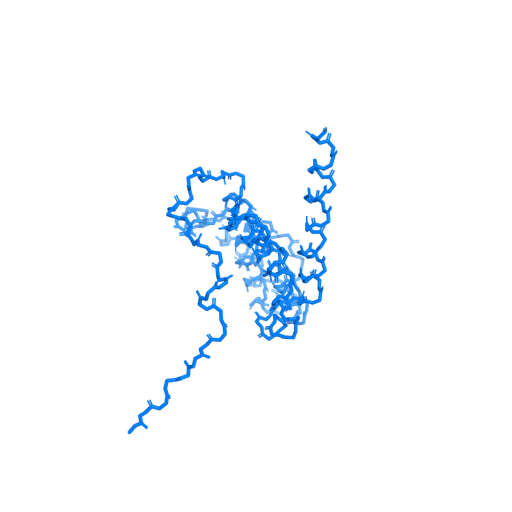 O . CYS A 1 82 ? -14.050 7.374 9.848 1.00 91.56 82 CYS A O 1
ATOM 613 N N . GLY A 1 83 ? -12.466 6.742 8.382 1.00 85.12 83 GLY A N 1
ATOM 614 C CA . GLY A 1 83 ? -13.361 6.582 7.232 1.00 85.12 83 GLY A CA 1
ATOM 615 C C . GLY A 1 83 ? -14.120 5.253 7.219 1.00 85.12 83 GLY A C 1
ATOM 616 O O . GLY A 1 83 ? -14.886 5.011 6.294 1.00 85.12 83 GLY A O 1
ATOM 617 N N . GLN A 1 84 ? -13.899 4.388 8.214 1.00 83.12 84 GLN A N 1
ATOM 618 C CA . GLN A 1 84 ? -14.484 3.052 8.279 1.00 83.12 84 GLN A CA 1
ATOM 619 C C . GLN A 1 84 ? -15.696 3.014 9.223 1.00 83.12 84 GLN A C 1
ATOM 621 O O . GLN A 1 84 ? -15.628 3.397 10.399 1.00 83.12 84 GLN A O 1
ATOM 626 N N . ASP A 1 85 ? -16.816 2.495 8.719 1.00 79.88 85 ASP A N 1
ATOM 627 C CA . ASP A 1 85 ? -18.068 2.378 9.480 1.00 79.88 85 ASP A CA 1
ATOM 628 C C . ASP A 1 85 ? -18.127 1.129 10.359 1.00 79.88 85 ASP A C 1
ATOM 630 O O . ASP A 1 85 ? -18.855 1.090 11.350 1.00 79.88 85 ASP A O 1
ATOM 634 N N . THR A 1 86 ? -17.339 0.110 10.029 1.00 79.50 86 THR A N 1
ATOM 635 C CA . THR A 1 86 ? -17.218 -1.127 10.802 1.00 79.50 86 THR A CA 1
ATOM 636 C C . THR A 1 86 ? -15.772 -1.608 10.771 1.00 79.50 86 THR A C 1
ATOM 638 O O . THR A 1 86 ? -15.046 -1.269 9.834 1.00 79.50 86 THR A O 1
ATOM 641 N N . PRO A 1 87 ? -15.322 -2.381 11.773 1.00 80.25 87 PRO A N 1
ATOM 642 C CA . PRO A 1 87 ? -14.047 -3.067 11.660 1.00 80.25 87 PRO A CA 1
ATOM 643 C C . PRO A 1 87 ? -14.029 -3.965 10.431 1.00 80.25 87 PRO A C 1
ATOM 645 O O . PRO A 1 87 ? -15.012 -4.649 10.129 1.00 80.25 87 PRO A O 1
ATOM 648 N N . SER A 1 88 ? -12.892 -3.997 9.751 1.00 75.44 88 SER A N 1
ATOM 649 C CA . SER A 1 88 ? -12.703 -4.882 8.614 1.00 75.44 88 SER A CA 1
ATOM 650 C C . SER A 1 88 ? -12.798 -6.335 9.075 1.00 75.44 88 SER A C 1
ATOM 652 O O . SER A 1 88 ? -12.057 -6.771 9.956 1.00 75.44 88 SER A O 1
ATOM 654 N N . LEU A 1 89 ? -13.677 -7.118 8.444 1.00 73.81 89 LEU A N 1
ATOM 655 C CA . LEU A 1 89 ? -13.610 -8.578 8.532 1.00 73.81 89 LEU A CA 1
ATOM 656 C C . LEU A 1 89 ? -12.191 -9.018 8.157 1.00 73.81 89 LEU A C 1
ATOM 658 O O . LEU A 1 89 ? -11.642 -8.510 7.184 1.00 73.81 89 LEU A O 1
ATOM 662 N N . VAL A 1 90 ? -11.614 -9.987 8.873 1.00 72.19 90 VAL A N 1
ATOM 663 C CA . VAL A 1 90 ? -10.209 -10.416 8.686 1.00 72.19 90 VAL A CA 1
ATOM 664 C C . VAL A 1 90 ? -9.858 -10.683 7.215 1.00 72.19 90 VAL A C 1
ATOM 666 O O . VAL A 1 90 ? -8.766 -10.345 6.768 1.00 72.19 90 VAL A O 1
ATOM 669 N N . ARG A 1 91 ? -10.796 -11.238 6.433 1.00 70.69 91 ARG A N 1
ATOM 670 C CA . ARG A 1 91 ? -10.610 -11.452 4.990 1.00 70.69 91 ARG A CA 1
ATOM 671 C C . ARG A 1 91 ? -10.539 -10.136 4.205 1.00 70.69 91 ARG A C 1
ATOM 673 O O . ARG A 1 91 ? -9.584 -9.940 3.473 1.00 70.69 91 ARG A O 1
ATOM 680 N N . ALA A 1 92 ? -11.478 -9.217 4.427 1.00 78.56 92 ALA A N 1
ATOM 681 C CA . ALA A 1 92 ? -11.460 -7.898 3.793 1.00 78.56 92 ALA A CA 1
ATOM 682 C C . ALA A 1 92 ? -10.227 -7.076 4.209 1.00 78.56 92 ALA A C 1
ATOM 684 O O . ALA A 1 92 ? -9.640 -6.384 3.387 1.00 78.56 92 ALA A O 1
ATOM 685 N N . ALA A 1 93 ? -9.791 -7.191 5.469 1.00 79.31 93 ALA A N 1
ATOM 686 C CA . ALA A 1 93 ? -8.551 -6.581 5.940 1.00 79.31 93 ALA A CA 1
ATOM 687 C C . ALA A 1 93 ? -7.333 -7.134 5.193 1.00 79.31 93 ALA A C 1
ATOM 689 O O . ALA A 1 93 ? -6.490 -6.359 4.754 1.00 79.31 93 ALA A O 1
ATOM 690 N N . ARG A 1 94 ? -7.258 -8.461 5.019 1.00 83.50 94 ARG A N 1
ATOM 691 C CA . ARG A 1 94 ? -6.186 -9.107 4.254 1.00 83.50 94 ARG A CA 1
ATOM 692 C C . ARG A 1 94 ? -6.155 -8.605 2.814 1.00 83.50 94 ARG A C 1
ATOM 694 O O . ARG A 1 94 ? -5.076 -8.280 2.342 1.00 83.50 94 ARG A O 1
ATOM 701 N N . ASP A 1 95 ? -7.306 -8.515 2.156 1.00 86.75 95 ASP A N 1
ATOM 702 C CA . ASP A 1 95 ? -7.385 -8.075 0.760 1.00 86.75 95 ASP A CA 1
ATOM 703 C C . ASP A 1 95 ? -6.972 -6.598 0.616 1.00 86.75 95 ASP A C 1
ATOM 705 O O . ASP A 1 95 ? -6.181 -6.255 -0.260 1.00 86.75 95 ASP A O 1
ATOM 709 N N . LEU A 1 96 ? -7.417 -5.727 1.532 1.00 84.38 96 LEU A N 1
ATOM 710 C CA . LEU A 1 96 ? -7.016 -4.313 1.571 1.00 84.38 96 LEU A CA 1
ATOM 711 C C . LEU A 1 96 ? -5.513 -4.142 1.830 1.00 84.38 96 LEU A C 1
ATOM 713 O O . LEU A 1 96 ? -4.858 -3.335 1.173 1.00 84.38 96 LEU A O 1
ATOM 717 N N . ILE A 1 97 ? -4.964 -4.912 2.772 1.00 86.81 97 ILE A N 1
ATOM 718 C CA . ILE A 1 97 ? -3.529 -4.930 3.073 1.00 86.81 97 ILE A CA 1
ATOM 719 C C . ILE A 1 97 ? -2.744 -5.429 1.859 1.00 86.81 97 ILE A C 1
ATOM 721 O O . ILE A 1 97 ? -1.771 -4.790 1.473 1.00 86.81 97 ILE A O 1
ATOM 725 N N . ALA A 1 98 ? -3.182 -6.519 1.226 1.00 90.69 98 ALA A N 1
ATOM 726 C CA . ALA A 1 98 ? -2.501 -7.087 0.070 1.00 90.69 98 ALA A CA 1
ATOM 727 C C . ALA A 1 98 ? -2.482 -6.128 -1.119 1.00 90.69 98 ALA A C 1
ATOM 729 O O . ALA A 1 98 ? -1.440 -5.942 -1.752 1.00 90.6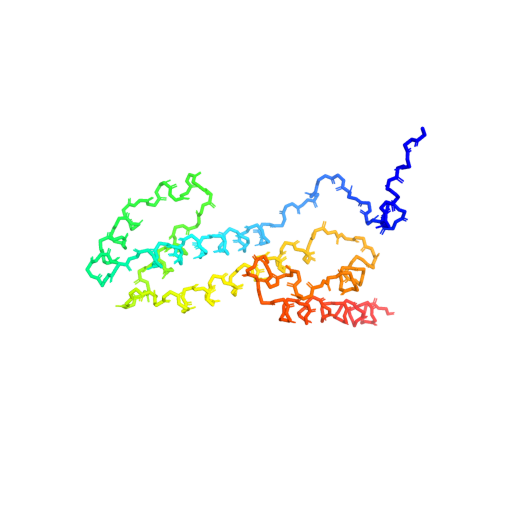9 98 ALA A O 1
ATOM 730 N N . ASN A 1 99 ? -3.605 -5.456 -1.373 1.00 90.19 99 ASN A N 1
ATOM 731 C CA . ASN A 1 99 ? -3.682 -4.392 -2.363 1.00 90.19 99 ASN A CA 1
ATOM 732 C C . ASN A 1 99 ? -2.702 -3.254 -2.035 1.00 90.19 99 ASN A C 1
ATOM 734 O O . ASN A 1 99 ? -1.924 -2.839 -2.890 1.00 90.19 99 ASN A O 1
ATOM 738 N N . GLN A 1 100 ? -2.670 -2.788 -0.784 1.00 88.06 100 GLN A N 1
ATOM 739 C CA . GLN A 1 100 ? -1.795 -1.680 -0.405 1.00 88.06 100 GLN A CA 1
ATOM 740 C C . GLN A 1 100 ? -0.303 -2.043 -0.478 1.00 88.06 100 GLN A C 1
ATOM 742 O O . GLN A 1 100 ? 0.487 -1.231 -0.949 1.00 88.06 100 GLN A O 1
ATOM 747 N N . ILE A 1 101 ? 0.093 -3.254 -0.067 1.00 90.56 101 ILE A N 1
ATOM 748 C CA . ILE A 1 101 ? 1.479 -3.733 -0.213 1.00 90.56 101 ILE A CA 1
ATOM 749 C C . ILE A 1 101 ? 1.855 -3.805 -1.699 1.00 90.56 101 ILE A C 1
ATOM 751 O O . ILE A 1 101 ? 2.950 -3.387 -2.069 1.00 90.56 101 ILE A O 1
ATOM 755 N N . SER A 1 102 ? 0.938 -4.273 -2.551 1.00 93.00 102 SER A N 1
ATOM 756 C CA . SER A 1 102 ? 1.138 -4.347 -4.005 1.00 93.00 102 SER A CA 1
ATOM 757 C C . SER A 1 102 ? 1.387 -2.968 -4.620 1.00 93.00 102 SER A C 1
ATOM 759 O O . SER A 1 102 ? 2.319 -2.801 -5.406 1.00 93.00 102 SER A O 1
ATOM 761 N N . VAL A 1 103 ? 0.603 -1.962 -4.217 1.00 89.19 103 VAL A N 1
ATOM 762 C CA . VAL A 1 103 ? 0.783 -0.564 -4.638 1.00 89.19 103 VAL A CA 1
ATOM 763 C C . VAL A 1 103 ? 2.144 -0.027 -4.189 1.00 89.19 103 VAL A C 1
ATOM 765 O O . VAL A 1 103 ? 2.908 0.453 -5.024 1.00 89.19 103 VAL A O 1
ATOM 768 N N . THR A 1 104 ? 2.498 -0.183 -2.909 1.00 87.00 104 THR A N 1
ATOM 769 C CA . THR A 1 104 ? 3.798 0.268 -2.382 1.00 87.00 104 THR A CA 1
ATOM 770 C C . THR A 1 104 ? 4.966 -0.386 -3.122 1.00 87.00 104 THR A C 1
ATOM 772 O O . THR A 1 104 ? 5.957 0.271 -3.444 1.00 87.00 104 THR A O 1
ATOM 775 N N . PHE A 1 105 ? 4.863 -1.685 -3.410 1.00 90.56 105 PHE A N 1
ATOM 776 C CA . PHE A 1 105 ? 5.888 -2.414 -4.146 1.00 90.56 105 PHE A CA 1
ATOM 777 C C . PHE A 1 105 ? 6.085 -1.840 -5.552 1.00 90.56 105 PHE A C 1
ATOM 779 O O . PHE A 1 105 ? 7.220 -1.585 -5.955 1.00 90.56 105 PHE A O 1
ATOM 786 N N . LEU A 1 106 ? 4.996 -1.592 -6.286 1.00 88.25 106 LEU A N 1
ATOM 787 C CA . LEU A 1 106 ? 5.047 -0.982 -7.617 1.00 88.25 106 LEU A CA 1
ATOM 788 C C . LEU A 1 106 ? 5.649 0.429 -7.577 1.00 88.25 106 LEU A C 1
ATOM 790 O O . LEU A 1 106 ? 6.497 0.760 -8.405 1.00 88.25 106 LEU A O 1
ATOM 794 N N . GLU A 1 107 ? 5.265 1.249 -6.599 1.00 85.00 107 GLU A N 1
ATOM 795 C CA . GLU A 1 107 ? 5.787 2.611 -6.429 1.00 85.00 107 GLU A CA 1
ATOM 796 C C . GLU A 1 107 ? 7.304 2.627 -6.235 1.00 85.00 107 GLU A C 1
ATOM 798 O O . GLU A 1 107 ? 7.996 3.403 -6.888 1.00 85.00 107 GLU A O 1
ATOM 803 N N . VAL A 1 108 ? 7.831 1.747 -5.381 1.00 84.56 108 VAL A N 1
ATOM 804 C CA . VAL A 1 108 ? 9.274 1.667 -5.119 1.00 84.56 108 VAL A CA 1
ATOM 805 C C . VAL A 1 108 ? 10.009 1.066 -6.308 1.00 84.56 108 VAL A C 1
ATOM 807 O O . VAL A 1 108 ? 11.001 1.620 -6.776 1.00 84.56 108 VAL A O 1
ATOM 810 N N . THR A 1 109 ? 9.538 -0.074 -6.811 1.00 86.56 109 THR A N 1
ATOM 811 C CA . THR A 1 109 ? 10.264 -0.802 -7.854 1.00 86.56 109 THR A CA 1
ATOM 812 C C . THR A 1 109 ? 10.265 -0.080 -9.190 1.00 86.56 109 THR A C 1
ATOM 814 O O . THR A 1 109 ? 11.262 -0.191 -9.894 1.00 86.56 109 THR A O 1
ATOM 817 N N . SER A 1 110 ? 9.230 0.700 -9.517 1.00 83.38 110 SER A N 1
ATOM 818 C CA . SER A 1 110 ? 9.157 1.458 -10.777 1.00 83.38 110 SER A CA 1
ATOM 819 C C . SER A 1 110 ? 10.184 2.586 -10.899 1.00 83.38 110 SER A C 1
ATOM 821 O O . SER A 1 110 ? 10.472 3.015 -12.010 1.00 83.38 110 SER A O 1
ATOM 823 N N . VAL A 1 111 ? 10.747 3.055 -9.782 1.00 79.25 111 VAL A N 1
ATOM 824 C CA . VAL A 1 111 ? 11.705 4.176 -9.748 1.00 79.25 111 VAL A CA 1
ATOM 825 C C . VAL A 1 111 ? 13.058 3.802 -9.136 1.00 79.25 111 VAL A C 1
ATOM 827 O O . VAL A 1 111 ? 13.892 4.668 -8.888 1.00 79.25 111 VAL A O 1
ATOM 830 N N . MET A 1 112 ? 13.278 2.520 -8.832 1.00 81.94 112 MET A N 1
ATOM 831 C CA . MET A 1 112 ? 14.472 2.068 -8.107 1.00 81.94 112 MET A CA 1
ATOM 832 C C . MET A 1 112 ? 15.755 2.151 -8.949 1.00 81.94 112 MET A C 1
ATOM 834 O O . MET A 1 112 ? 16.854 2.184 -8.395 1.00 81.94 112 MET A O 1
ATOM 838 N N . SER A 1 113 ? 15.637 2.156 -10.277 1.00 79.44 113 SER A N 1
ATOM 839 C CA . SER A 1 113 ? 16.775 2.218 -11.188 1.00 79.44 113 SER A CA 1
ATOM 840 C C . SER A 1 113 ? 16.387 2.879 -12.506 1.00 79.44 113 SER A C 1
ATOM 842 O O . SER A 1 113 ? 15.372 2.521 -13.096 1.00 79.44 113 SER A O 1
ATOM 844 N N . ASP A 1 114 ? 17.251 3.770 -12.992 1.00 73.69 114 ASP A N 1
ATOM 845 C CA . ASP A 1 114 ? 17.171 4.361 -14.336 1.00 73.69 114 ASP A CA 1
ATOM 846 C C . ASP A 1 114 ? 17.971 3.549 -15.376 1.00 73.69 114 ASP A C 1
ATOM 848 O O . ASP A 1 114 ? 18.223 4.009 -16.492 1.00 73.69 114 ASP A O 1
ATOM 852 N N . ALA A 1 115 ? 18.454 2.354 -15.014 1.00 76.56 115 ALA A N 1
ATOM 853 C CA . ALA A 1 115 ? 19.213 1.519 -15.933 1.00 76.56 115 ALA A CA 1
ATOM 854 C C . ALA A 1 115 ? 18.321 1.044 -17.090 1.00 76.56 115 ALA A C 1
ATOM 856 O O . ALA A 1 115 ? 17.235 0.500 -16.882 1.00 76.56 115 ALA A O 1
ATOM 857 N N . LEU A 1 116 ? 18.810 1.204 -18.321 1.00 78.12 116 LEU A N 1
ATOM 858 C CA . LEU A 1 116 ? 18.114 0.720 -19.509 1.00 78.12 116 LEU A CA 1
ATOM 859 C C . LEU A 1 116 ? 17.833 -0.787 -19.384 1.00 78.12 116 LEU A C 1
ATOM 861 O O . LEU A 1 116 ? 18.734 -1.561 -19.063 1.00 78.12 116 LEU A O 1
ATOM 865 N N . GLY A 1 117 ? 16.587 -1.195 -19.636 1.00 81.31 117 GLY A N 1
ATOM 866 C CA . GLY A 1 117 ? 16.158 -2.596 -19.539 1.00 81.31 117 GLY A CA 1
ATOM 867 C C . GLY A 1 117 ? 15.881 -3.088 -18.112 1.00 81.31 117 GLY A C 1
ATOM 868 O O . GLY A 1 117 ? 15.535 -4.253 -17.934 1.00 81.31 117 GLY A O 1
ATOM 869 N N . TYR A 1 118 ? 15.979 -2.235 -17.086 1.00 85.00 118 TYR A N 1
ATOM 870 C CA . TYR A 1 118 ? 15.688 -2.621 -15.701 1.00 85.00 118 TYR A CA 1
ATOM 871 C C . TYR A 1 118 ? 14.253 -3.137 -15.513 1.00 85.00 118 TYR A C 1
ATOM 873 O O . TYR A 1 118 ? 14.062 -4.209 -14.937 1.00 85.00 118 TYR A O 1
ATOM 881 N N . LEU A 1 119 ? 13.246 -2.418 -16.020 1.00 86.31 119 LEU A N 1
ATOM 882 C CA . LEU A 1 119 ? 11.846 -2.841 -15.897 1.00 86.31 119 LEU A CA 1
ATOM 883 C C . LEU A 1 119 ? 11.559 -4.125 -16.689 1.00 86.31 119 LEU A C 1
ATOM 885 O O . LEU A 1 119 ? 10.769 -4.954 -16.241 1.00 86.31 119 LEU A O 1
ATOM 889 N N . GLU A 1 120 ? 12.232 -4.326 -17.824 1.00 88.94 120 GLU A N 1
ATOM 890 C CA . GLU A 1 120 ? 12.145 -5.556 -18.622 1.00 88.94 120 GLU A CA 1
ATOM 891 C C . GLU A 1 120 ? 12.757 -6.752 -17.872 1.00 88.94 120 GLU A C 1
ATOM 893 O O . GLU A 1 120 ? 12.140 -7.818 -17.747 1.00 88.94 120 GLU A O 1
ATOM 898 N N . TRP A 1 121 ? 13.946 -6.562 -17.296 1.00 89.69 121 TRP A N 1
ATOM 899 C CA . TRP A 1 121 ? 14.584 -7.559 -16.444 1.00 89.69 121 TRP A CA 1
ATOM 900 C C . TRP A 1 121 ? 13.706 -7.893 -15.234 1.00 89.69 121 TRP A C 1
ATOM 902 O O . TRP A 1 121 ? 13.451 -9.063 -14.951 1.00 89.69 121 TRP A O 1
ATOM 912 N N . LEU A 1 122 ? 13.166 -6.881 -14.556 1.00 90.19 122 LEU A N 1
ATOM 913 C CA . LEU A 1 122 ? 12.317 -7.085 -13.391 1.00 90.19 122 LEU A CA 1
ATOM 914 C C . LEU A 1 122 ? 11.016 -7.814 -13.765 1.00 90.19 122 LEU A C 1
ATOM 916 O O . LEU A 1 122 ? 10.660 -8.797 -13.120 1.00 90.19 122 LEU A O 1
ATOM 920 N N . CYS A 1 123 ? 10.345 -7.416 -14.849 1.00 91.81 123 CYS A N 1
ATOM 921 C CA . CYS A 1 123 ? 9.150 -8.095 -15.361 1.00 91.81 123 CYS A CA 1
ATOM 922 C C . CYS A 1 123 ? 9.401 -9.589 -15.654 1.00 91.81 123 CYS A C 1
ATOM 924 O O . CYS A 1 123 ? 8.571 -10.442 -15.317 1.00 91.81 123 CYS A O 1
ATOM 926 N N . SER A 1 124 ? 10.550 -9.919 -16.255 1.00 92.94 124 SER A N 1
ATOM 927 C CA . SER A 1 124 ? 10.901 -11.302 -16.611 1.00 92.94 124 SER A CA 1
ATOM 928 C C . SER A 1 124 ? 11.280 -12.171 -15.407 1.00 92.94 124 SER A C 1
ATOM 930 O O . SER A 1 124 ? 11.059 -13.382 -15.452 1.00 92.94 124 SER A O 1
ATOM 932 N N . HIS A 1 125 ? 11.777 -11.572 -14.322 1.00 91.94 125 HIS A N 1
ATOM 933 C CA . HIS A 1 125 ? 12.255 -12.297 -13.138 1.00 91.94 125 HIS A CA 1
ATOM 934 C C . HIS A 1 125 ? 11.281 -12.276 -11.952 1.00 91.94 125 HIS A C 1
ATOM 936 O O . HIS A 1 125 ? 11.459 -13.044 -11.007 1.00 91.94 125 HIS A O 1
ATOM 942 N N . LEU A 1 126 ? 10.227 -11.455 -11.989 1.00 90.31 126 LEU A N 1
ATOM 943 C CA . LEU A 1 126 ? 9.179 -11.489 -10.970 1.00 90.31 126 LEU A CA 1
ATOM 944 C C . LEU A 1 126 ? 8.320 -12.748 -11.087 1.00 90.31 126 LEU A C 1
ATOM 946 O O . LEU A 1 126 ? 7.706 -13.021 -12.122 1.00 90.31 126 LEU A O 1
ATOM 950 N N . ASP A 1 127 ? 8.205 -13.476 -9.983 1.00 93.62 127 ASP A N 1
ATOM 951 C CA . ASP A 1 127 ? 7.296 -14.606 -9.842 1.00 93.62 127 ASP A CA 1
ATOM 952 C C . ASP A 1 127 ? 6.039 -14.195 -9.063 1.00 93.62 127 ASP A C 1
ATOM 954 O O . ASP A 1 127 ? 6.114 -13.740 -7.920 1.00 93.62 127 ASP A O 1
ATOM 958 N N . ALA A 1 128 ? 4.872 -14.367 -9.688 1.00 94.31 128 ALA A N 1
ATOM 959 C CA . ALA A 1 128 ? 3.593 -13.997 -9.088 1.00 94.31 128 ALA A CA 1
ATOM 960 C C . ALA A 1 128 ? 3.309 -14.807 -7.818 1.00 94.31 128 ALA A C 1
ATOM 962 O O . ALA A 1 128 ? 2.841 -14.246 -6.832 1.00 94.31 128 ALA A O 1
ATOM 963 N N . HIS A 1 129 ? 3.665 -16.094 -7.809 1.00 94.06 129 HIS A N 1
ATOM 964 C CA . HIS A 1 129 ? 3.425 -16.948 -6.653 1.00 94.06 129 HIS A CA 1
ATOM 965 C C . HIS A 1 129 ? 4.263 -16.519 -5.441 1.00 94.06 129 HIS A C 1
ATOM 967 O O . HIS A 1 129 ? 3.744 -16.396 -4.334 1.00 94.06 129 HIS A O 1
ATOM 973 N N . SER A 1 130 ? 5.544 -16.218 -5.653 1.00 93.19 130 SER A N 1
ATOM 974 C CA . SER A 1 130 ? 6.428 -15.679 -4.617 1.00 93.19 130 SER A CA 1
ATOM 975 C C . SER A 1 130 ? 5.907 -14.355 -4.051 1.00 93.19 130 SER A C 1
ATOM 977 O O . SER A 1 130 ? 5.973 -14.133 -2.844 1.00 93.19 130 SER A O 1
ATOM 979 N N . MET A 1 131 ? 5.331 -13.493 -4.891 1.00 94.50 131 MET A N 1
ATOM 980 C CA . MET A 1 131 ? 4.699 -12.253 -4.432 1.00 94.50 131 MET A CA 1
ATOM 981 C C . MET A 1 131 ? 3.428 -12.510 -3.607 1.00 94.50 131 MET A C 1
ATOM 983 O O . MET A 1 131 ? 3.245 -11.871 -2.569 1.00 94.50 131 MET A O 1
ATOM 987 N N . ASP A 1 132 ? 2.597 -13.481 -3.994 1.00 93.88 132 ASP A N 1
ATOM 988 C CA . ASP A 1 132 ? 1.421 -13.882 -3.209 1.00 93.88 132 ASP A CA 1
ATOM 989 C C . ASP A 1 132 ? 1.818 -14.383 -1.806 1.00 93.88 132 ASP A C 1
ATOM 991 O O . ASP A 1 132 ? 1.146 -14.086 -0.813 1.00 93.88 132 ASP A O 1
ATOM 995 N N . LEU A 1 133 ? 2.946 -15.099 -1.695 1.00 91.75 133 LEU A N 1
ATOM 996 C CA . LEU A 1 133 ? 3.500 -15.552 -0.410 1.00 91.75 133 LEU A CA 1
ATOM 997 C C . LEU A 1 133 ? 3.976 -14.394 0.479 1.00 91.75 133 LEU A C 1
ATOM 999 O O . LEU A 1 133 ? 3.920 -14.503 1.703 1.00 91.75 133 LEU A O 1
ATOM 1003 N N . LEU A 1 134 ? 4.396 -13.278 -0.120 1.00 89.56 134 LEU A N 1
ATOM 1004 C CA . LEU A 1 134 ? 4.739 -12.038 0.584 1.00 89.56 134 LEU A CA 1
ATOM 1005 C C . LEU A 1 134 ? 3.505 -11.192 0.937 1.00 89.56 134 LEU A C 1
ATOM 1007 O O . LEU A 1 134 ? 3.638 -10.103 1.491 1.00 89.56 134 LEU A O 1
ATOM 1011 N N . GLY A 1 135 ? 2.302 -11.696 0.647 1.00 90.50 135 GLY A N 1
ATOM 1012 C CA . GLY A 1 135 ? 1.050 -11.019 0.951 1.00 90.50 135 GLY A CA 1
ATOM 1013 C C . GLY A 1 135 ? 0.668 -9.948 -0.064 1.00 90.50 135 GLY A C 1
ATOM 1014 O O . GLY A 1 135 ? -0.130 -9.088 0.280 1.00 90.50 135 GLY A O 1
ATOM 1015 N N . MET A 1 136 ? 1.214 -9.985 -1.281 1.00 94.38 136 MET A N 1
ATOM 1016 C CA . MET A 1 136 ? 0.792 -9.134 -2.398 1.00 94.38 136 MET A CA 1
ATOM 1017 C C . MET A 1 136 ? -0.260 -9.830 -3.268 1.00 94.38 136 MET A C 1
ATOM 1019 O O . MET A 1 136 ? -0.572 -11.003 -3.077 1.00 94.38 136 MET A O 1
ATOM 1023 N N . ILE A 1 137 ? -0.787 -9.096 -4.246 1.00 95.69 137 ILE A N 1
ATOM 1024 C CA . ILE A 1 137 ? -1.581 -9.625 -5.352 1.00 95.69 137 ILE A CA 1
ATOM 1025 C C . ILE A 1 137 ? -0.631 -9.780 -6.544 1.00 95.69 137 ILE A C 1
ATOM 1027 O O . ILE A 1 137 ? -0.519 -8.909 -7.407 1.00 95.69 137 ILE A O 1
ATOM 1031 N N . GLY A 1 138 ? 0.128 -10.876 -6.567 1.00 94.44 138 GLY A N 1
ATOM 1032 C CA . GLY A 1 138 ? 1.281 -11.043 -7.450 1.00 94.44 138 GLY A CA 1
ATOM 1033 C C . GLY A 1 138 ? 0.939 -10.990 -8.939 1.00 94.44 138 GLY A C 1
ATOM 1034 O O . GLY A 1 138 ? 1.711 -10.457 -9.736 1.00 94.44 138 GLY A O 1
ATOM 1035 N N . SER A 1 139 ? -0.233 -11.496 -9.325 1.00 94.94 139 SER A N 1
ATOM 1036 C CA . SER A 1 139 ? -0.707 -11.419 -10.714 1.00 94.94 139 SER A CA 1
ATOM 1037 C C . SER A 1 139 ? -0.941 -9.976 -11.177 1.00 94.94 139 SER A C 1
ATOM 1039 O O . SER A 1 139 ? -0.523 -9.616 -12.278 1.00 94.94 139 SER A O 1
ATOM 1041 N N . GLU A 1 140 ? -1.534 -9.136 -10.327 1.00 94.81 140 GLU A N 1
ATOM 1042 C CA . GLU A 1 140 ? -1.784 -7.721 -10.618 1.00 94.81 140 GLU A CA 1
ATOM 1043 C C . GLU A 1 140 ? -0.486 -6.914 -10.628 1.00 94.81 140 GLU A C 1
ATOM 1045 O O . GLU A 1 140 ? -0.258 -6.137 -11.554 1.00 94.81 140 GLU A O 1
ATOM 1050 N N . VAL A 1 141 ? 0.405 -7.157 -9.660 1.00 94.12 141 VAL A N 1
ATOM 1051 C CA . VAL A 1 141 ? 1.731 -6.522 -9.617 1.00 94.12 141 VAL A CA 1
ATOM 1052 C C . VAL A 1 141 ? 2.516 -6.833 -10.887 1.00 94.12 141 VAL A C 1
ATOM 1054 O O . VAL A 1 141 ? 3.026 -5.922 -11.540 1.00 94.12 141 VAL A O 1
ATOM 1057 N N . LYS A 1 142 ? 2.587 -8.111 -11.278 1.00 93.56 142 LYS A N 1
ATOM 1058 C CA . LYS A 1 142 ? 3.316 -8.518 -12.482 1.00 93.56 142 LYS A CA 1
ATOM 1059 C C . LYS A 1 142 ? 2.721 -7.877 -13.732 1.00 93.56 142 LYS A C 1
ATOM 1061 O O . LYS A 1 142 ? 3.467 -7.350 -14.554 1.00 93.56 142 LYS A O 1
ATOM 1066 N N . LEU A 1 143 ? 1.394 -7.881 -13.862 1.00 93.50 143 LEU A N 1
ATOM 1067 C CA . LEU A 1 143 ? 0.707 -7.259 -14.992 1.00 93.50 143 LEU A CA 1
ATOM 1068 C C . LEU A 1 143 ? 1.008 -5.757 -15.083 1.00 93.50 143 LEU A C 1
ATOM 1070 O O . LEU A 1 143 ? 1.365 -5.270 -16.155 1.00 93.50 143 LEU A O 1
ATOM 1074 N N . ALA A 1 144 ? 0.893 -5.034 -13.967 1.00 92.06 144 ALA A N 1
ATOM 1075 C CA . ALA A 1 144 ? 1.145 -3.600 -13.914 1.00 92.06 144 ALA A CA 1
ATOM 1076 C C . ALA A 1 144 ? 2.601 -3.268 -14.272 1.00 92.06 144 ALA A C 1
ATOM 1078 O O . ALA A 1 144 ? 2.843 -2.408 -15.118 1.00 92.06 144 ALA A O 1
ATOM 1079 N N . LEU A 1 145 ? 3.565 -3.985 -13.687 1.00 90.44 145 LEU A N 1
ATOM 1080 C CA . LEU A 1 145 ? 4.987 -3.729 -13.903 1.00 90.44 145 L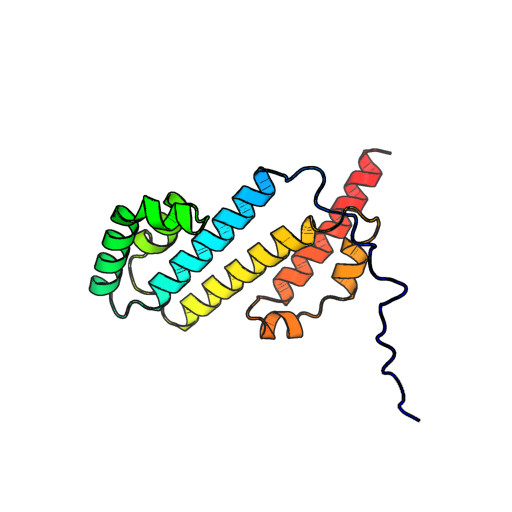EU A CA 1
ATOM 1081 C C . LEU A 1 145 ? 5.418 -4.028 -15.342 1.00 90.44 145 LEU A C 1
ATOM 1083 O O . LEU A 1 145 ? 6.090 -3.215 -15.971 1.00 90.44 145 LEU A O 1
ATOM 1087 N N . CYS A 1 146 ? 4.971 -5.151 -15.900 1.00 91.50 146 CYS A N 1
ATOM 1088 C CA . CYS A 1 146 ? 5.229 -5.484 -17.298 1.00 91.50 146 CYS A CA 1
ATOM 1089 C C . CYS A 1 146 ? 4.551 -4.500 -18.270 1.00 91.50 146 CYS A C 1
ATOM 1091 O O . CYS A 1 146 ? 5.078 -4.235 -19.347 1.00 91.50 146 CYS A O 1
ATOM 1093 N N . GLY A 1 147 ? 3.415 -3.905 -17.888 1.00 88.94 147 GLY A N 1
ATOM 1094 C CA . GLY A 1 147 ? 2.775 -2.834 -18.655 1.00 88.94 147 GLY A CA 1
ATOM 1095 C C . GLY A 1 147 ? 3.592 -1.536 -18.712 1.00 88.94 147 GLY A C 1
ATOM 1096 O O . GLY A 1 147 ? 3.507 -0.810 -19.704 1.00 88.94 147 GLY A O 1
ATOM 1097 N N . LEU A 1 148 ? 4.416 -1.246 -17.695 1.00 84.38 148 LEU A N 1
ATOM 1098 C CA . LEU A 1 148 ? 5.300 -0.072 -17.694 1.00 84.38 148 LEU A CA 1
ATOM 1099 C C . LEU A 1 148 ? 6.392 -0.168 -18.768 1.00 84.38 148 LEU A C 1
ATOM 1101 O O . LEU A 1 148 ? 6.704 0.848 -19.385 1.00 84.38 148 LEU A O 1
ATOM 1105 N N . VAL A 1 149 ? 6.896 -1.376 -19.047 1.00 80.31 149 VAL A N 1
ATOM 1106 C CA . VAL A 1 149 ? 7.890 -1.633 -20.109 1.00 80.31 149 VAL A CA 1
ATOM 1107 C C . VAL A 1 149 ? 7.367 -1.144 -21.463 1.00 80.31 149 VAL A C 1
ATOM 1109 O O . VAL A 1 149 ? 8.017 -0.361 -22.150 1.00 80.31 149 VAL A O 1
ATOM 1112 N N . VAL A 1 150 ? 6.127 -1.510 -21.798 1.00 76.50 150 VAL A N 1
ATOM 1113 C CA . VAL A 1 150 ? 5.477 -1.119 -23.061 1.00 76.50 150 VAL A CA 1
ATOM 1114 C C . VAL A 1 150 ? 5.300 0.402 -23.158 1.00 76.50 150 VAL A C 1
ATOM 1116 O O . VAL A 1 150 ? 5.415 0.994 -24.232 1.00 76.50 150 VAL A O 1
ATOM 1119 N N . LEU A 1 151 ? 5.025 1.074 -22.037 1.00 74.56 151 LEU A N 1
ATOM 1120 C CA . LEU A 1 151 ? 4.874 2.530 -22.010 1.00 74.56 151 LEU A CA 1
ATOM 1121 C C . LEU A 1 151 ? 6.202 3.267 -22.220 1.00 74.56 151 LEU A C 1
ATOM 1123 O O . LEU A 1 151 ? 6.195 4.340 -22.831 1.00 74.56 151 LEU A O 1
ATOM 1127 N N . GLU A 1 152 ? 7.323 2.729 -21.736 1.00 71.56 152 GLU A N 1
ATOM 1128 C CA . GLU A 1 152 ? 8.649 3.297 -22.002 1.00 71.56 152 GLU A CA 1
ATOM 1129 C C . GLU A 1 152 ? 9.021 3.200 -23.481 1.00 71.56 152 GLU A C 1
ATOM 1131 O O . GLU A 1 152 ? 9.435 4.202 -24.067 1.00 71.56 152 GLU A O 1
ATOM 1136 N N . GLU A 1 153 ? 8.775 2.053 -24.114 1.00 70.56 153 GLU A N 1
ATOM 1137 C CA . GLU A 1 153 ? 9.014 1.859 -25.549 1.00 70.56 153 GLU A CA 1
ATOM 1138 C C . GLU A 1 153 ? 8.217 2.859 -26.399 1.00 70.56 153 GLU A C 1
ATOM 1140 O O . GLU A 1 153 ? 8.763 3.521 -27.286 1.00 70.56 153 GLU A O 1
ATOM 1145 N N . LEU A 1 154 ? 6.931 3.048 -26.082 1.00 67.88 154 LEU A N 1
ATOM 1146 C CA . LEU A 1 154 ? 6.072 4.012 -26.775 1.00 67.88 154 LEU A CA 1
ATOM 1147 C C . LEU A 1 154 ? 6.520 5.468 -26.567 1.00 67.88 154 LEU A C 1
ATOM 1149 O O . LEU A 1 154 ? 6.364 6.299 -27.465 1.00 67.88 154 LEU A O 1
ATOM 1153 N N . ARG A 1 155 ? 7.066 5.809 -25.392 1.00 69.06 155 ARG A N 1
ATOM 1154 C CA . ARG A 1 155 ? 7.632 7.144 -25.130 1.00 69.06 155 ARG A CA 1
ATOM 1155 C C . ARG A 1 155 ? 8.938 7.361 -25.889 1.00 69.06 155 ARG A C 1
ATOM 1157 O O . ARG A 1 155 ? 9.121 8.444 -26.443 1.00 69.06 155 ARG A O 1
ATOM 1164 N N . ALA A 1 156 ? 9.805 6.354 -25.952 1.00 67.69 156 ALA A N 1
ATOM 1165 C CA . ALA A 1 156 ? 11.054 6.415 -26.703 1.00 67.69 156 ALA A CA 1
ATOM 1166 C C . ALA A 1 156 ? 10.799 6.609 -28.208 1.00 67.69 156 ALA A C 1
ATOM 1168 O O . ALA A 1 156 ? 11.447 7.441 -28.834 1.00 67.69 156 ALA A O 1
ATOM 1169 N N . GLN A 1 157 ? 9.792 5.929 -28.766 1.00 65.81 157 GLN A N 1
ATOM 1170 C CA . GLN A 1 157 ? 9.392 6.086 -30.171 1.00 65.81 157 GLN A CA 1
ATOM 1171 C C . GLN A 1 157 ? 8.765 7.450 -30.488 1.00 65.81 157 GLN A C 1
ATOM 1173 O O . GLN A 1 157 ? 8.891 7.933 -31.606 1.00 65.81 157 GLN A O 1
ATOM 1178 N N . ARG A 1 158 ? 8.079 8.083 -29.527 1.00 67.69 158 ARG A N 1
ATOM 1179 C CA . ARG A 1 158 ? 7.461 9.409 -29.715 1.00 67.69 158 ARG A CA 1
ATOM 1180 C C . ARG A 1 158 ? 8.476 10.557 -29.691 1.00 67.69 158 ARG A C 1
ATOM 1182 O O . ARG A 1 158 ? 8.202 11.612 -30.253 1.00 67.69 158 ARG A O 1
ATOM 1189 N N . ASN A 1 159 ? 9.598 10.368 -29.004 1.00 60.47 159 ASN A N 1
ATOM 1190 C CA . ASN A 1 159 ? 10.642 11.381 -28.831 1.00 60.47 159 ASN A CA 1
ATOM 1191 C C . ASN A 1 159 ? 11.831 11.191 -29.798 1.00 60.47 159 ASN A C 1
ATOM 1193 O O . ASN A 1 159 ? 12.837 11.890 -29.665 1.00 60.47 159 ASN A O 1
ATOM 1197 N N . SER A 1 160 ? 11.708 10.242 -30.732 1.00 52.22 160 SER A N 1
ATOM 1198 C CA . SER A 1 160 ? 12.604 9.965 -31.861 1.00 52.22 160 SER A CA 1
ATOM 1199 C C . SER A 1 160 ? 12.090 10.626 -33.136 1.00 52.22 160 SER A C 1
ATOM 1201 O O . SER A 1 160 ? 12.935 10.790 -34.044 1.00 52.22 160 SER A O 1
#